Protein AF-A0A838G3L4-F1 (afdb_monomer_lite)

Sequence (95 aa):
MSIGVVLGTLLPSARSAQAVGLLLFFPSFLLGVGGPPPAAMSPALRQVSEVLPLALVTNSVREPWLGLGAGSGSLVAVVVIAVVATALAARRTAL

Structure (mmCIF, N/CA/C/O backbone):
data_AF-A0A838G3L4-F1
#
_entry.id   AF-A0A838G3L4-F1
#
loop_
_atom_site.group_PDB
_atom_site.id
_atom_site.type_symbol
_atom_site.label_atom_id
_atom_site.label_alt_id
_atom_site.label_comp_id
_atom_site.label_asym_id
_atom_site.label_entity_id
_atom_site.label_seq_id
_atom_site.pdbx_PDB_ins_code
_atom_site.Cartn_x
_atom_site.Cartn_y
_atom_site.Cartn_z
_atom_site.occupancy
_atom_site.B_iso_or_equiv
_atom_site.auth_seq_id
_atom_site.auth_comp_id
_atom_site.auth_asym_id
_atom_site.auth_atom_id
_atom_site.pdbx_PDB_model_num
ATOM 1 N N . MET A 1 1 ? -5.922 7.098 0.335 1.00 55.59 1 MET A N 1
ATOM 2 C CA . MET A 1 1 ? -6.899 7.511 1.370 1.00 55.59 1 MET A CA 1
ATOM 3 C C . MET A 1 1 ? -7.438 6.327 2.1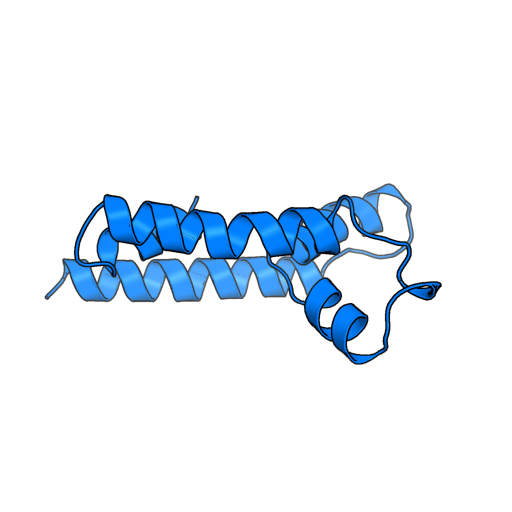78 1.00 55.59 1 MET A C 1
ATOM 5 O O . MET A 1 1 ? -7.500 6.433 3.394 1.00 55.59 1 MET A O 1
ATOM 9 N N . SER A 1 2 ? -7.736 5.177 1.563 1.00 66.00 2 SER A N 1
ATOM 10 C CA . SER A 1 2 ? -8.371 4.020 2.230 1.00 66.00 2 SER A CA 1
ATOM 11 C C . SER A 1 2 ? -7.571 3.403 3.388 1.00 66.00 2 SER A C 1
ATOM 13 O O . SER A 1 2 ? -8.151 3.072 4.414 1.00 66.00 2 SER A O 1
ATOM 15 N N . ILE A 1 3 ? -6.239 3.308 3.279 1.00 68.56 3 ILE A N 1
ATOM 16 C CA . ILE A 1 3 ? -5.386 2.767 4.358 1.00 68.56 3 ILE A CA 1
ATOM 17 C C . ILE A 1 3 ? -5.492 3.623 5.632 1.00 68.56 3 ILE A C 1
ATOM 19 O O . ILE A 1 3 ? -5.638 3.085 6.722 1.00 68.56 3 ILE A O 1
ATOM 23 N N . GLY A 1 4 ? -5.484 4.954 5.506 1.00 68.50 4 GLY A N 1
ATOM 24 C CA . GLY A 1 4 ? -5.602 5.858 6.656 1.00 68.50 4 GLY A CA 1
ATOM 25 C C . GLY A 1 4 ? -6.952 5.744 7.369 1.00 68.50 4 GLY A C 1
ATOM 26 O O . GLY A 1 4 ? -6.995 5.727 8.595 1.00 68.50 4 GLY A O 1
ATOM 27 N N . VAL A 1 5 ? -8.040 5.584 6.610 1.00 74.56 5 VAL A N 1
ATOM 28 C CA . VAL A 1 5 ? -9.390 5.366 7.161 1.00 74.56 5 VAL A CA 1
ATOM 29 C C . VAL A 1 5 ? -9.471 4.034 7.910 1.00 74.56 5 VAL A C 1
ATOM 31 O O . VAL A 1 5 ? -10.028 3.971 9.003 1.00 74.56 5 VAL A O 1
ATOM 34 N N . VAL A 1 6 ? -8.860 2.974 7.379 1.00 72.06 6 VAL A N 1
ATOM 35 C CA . VAL A 1 6 ? -8.783 1.675 8.067 1.00 72.06 6 VAL A CA 1
ATOM 36 C C . VAL A 1 6 ? -8.010 1.751 9.360 1.00 72.06 6 VAL A C 1
ATOM 38 O O . VAL A 1 6 ? -8.474 1.260 10.381 1.00 72.06 6 VAL A O 1
ATOM 41 N N . LEU A 1 7 ? -6.838 2.375 9.335 1.00 70.44 7 LEU A N 1
ATOM 42 C CA . LEU A 1 7 ? -6.034 2.514 10.539 1.00 70.44 7 LEU A CA 1
ATOM 43 C C . LEU A 1 7 ? -6.776 3.343 11.593 1.00 70.44 7 LEU A C 1
ATOM 45 O O . LEU A 1 7 ? -6.793 2.956 12.755 1.00 70.44 7 LEU A O 1
ATOM 49 N N . GLY A 1 8 ? -7.450 4.423 11.192 1.00 69.62 8 GLY A N 1
ATOM 50 C CA . GLY A 1 8 ? -8.254 5.252 12.094 1.00 69.62 8 GLY A CA 1
ATOM 51 C C . GLY A 1 8 ? -9.490 4.557 12.675 1.00 69.62 8 GLY A C 1
ATOM 52 O O . GLY A 1 8 ? -9.901 4.901 13.775 1.00 69.62 8 GLY A O 1
ATOM 53 N N . THR A 1 9 ? -10.066 3.582 11.966 1.00 71.50 9 THR A N 1
ATOM 54 C CA . THR A 1 9 ? -11.260 2.836 12.414 1.00 71.50 9 THR A CA 1
ATOM 55 C C . THR A 1 9 ? -10.926 1.553 13.179 1.00 71.50 9 THR A C 1
ATOM 57 O O . THR A 1 9 ? -11.693 1.150 14.047 1.00 71.50 9 THR A O 1
ATOM 60 N N . LEU A 1 10 ? -9.799 0.897 12.879 1.00 73.31 10 LEU A N 1
ATOM 61 C CA . LEU A 1 10 ? -9.384 -0.345 13.543 1.00 73.31 10 LEU A CA 1
ATOM 62 C C . LEU A 1 10 ? -8.606 -0.118 14.834 1.00 73.31 10 LEU A C 1
ATOM 64 O O . LEU A 1 10 ? -8.614 -0.989 15.705 1.0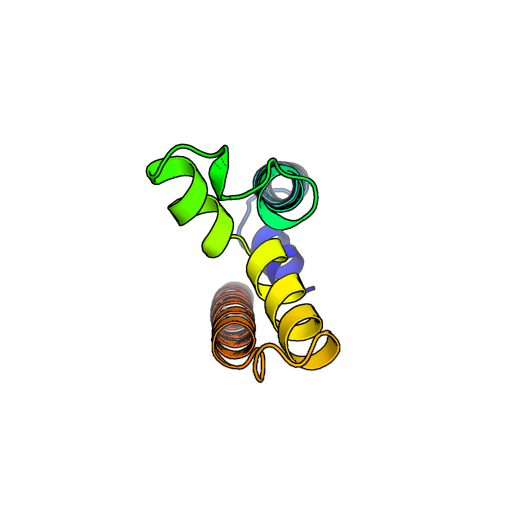0 73.31 10 LEU A O 1
ATOM 68 N N . LEU A 1 11 ? -7.872 0.989 14.933 1.00 76.56 11 LEU A N 1
ATOM 69 C CA . LEU A 1 11 ? -6.959 1.202 16.044 1.00 76.56 11 LEU A CA 1
ATOM 70 C C . LEU A 1 11 ? -7.644 1.986 17.170 1.00 76.56 11 LEU A C 1
ATOM 72 O O . LEU A 1 11 ? -8.381 2.932 16.907 1.00 76.56 11 LEU A O 1
ATOM 76 N N . PRO A 1 12 ? -7.375 1.627 18.438 1.00 71.31 12 PRO A N 1
ATOM 77 C CA . PRO A 1 12 ? -8.127 2.109 19.602 1.00 71.31 12 PRO A CA 1
ATOM 78 C C . PRO A 1 12 ? -7.948 3.607 19.882 1.00 71.31 12 PRO A C 1
ATOM 80 O O . PRO A 1 12 ? -8.631 4.171 20.730 1.00 71.31 12 PRO A O 1
ATOM 83 N N . SER A 1 13 ? -7.002 4.261 19.206 1.00 74.19 13 SER A N 1
ATOM 84 C CA . SER A 1 13 ? -6.759 5.694 19.326 1.00 74.19 13 SER A CA 1
ATOM 85 C C . SER A 1 13 ? -6.183 6.291 18.041 1.00 74.19 13 SER A C 1
ATOM 87 O O . SER A 1 13 ? -5.464 5.628 17.282 1.00 74.19 13 SER A O 1
ATOM 89 N N . ALA A 1 14 ? -6.393 7.596 17.857 1.00 74.62 14 ALA A N 1
ATOM 90 C CA . ALA A 1 14 ? -5.756 8.368 16.790 1.00 74.62 14 ALA A CA 1
ATOM 91 C C . ALA A 1 14 ? -4.218 8.273 16.838 1.00 74.62 14 ALA A C 1
ATOM 93 O O . ALA A 1 14 ? -3.565 8.195 15.800 1.00 74.62 14 ALA A O 1
ATOM 94 N N . ARG A 1 15 ? -3.632 8.194 18.043 1.00 73.31 15 ARG A N 1
ATOM 95 C CA . ARG A 1 15 ? -2.183 8.037 18.231 1.00 73.31 15 ARG A CA 1
ATOM 96 C C . ARG A 1 15 ? -1.682 6.689 17.708 1.00 73.31 15 ARG A C 1
ATOM 98 O O . ARG A 1 15 ? -0.665 6.647 17.023 1.00 73.31 15 ARG A O 1
ATOM 105 N N . SER A 1 16 ? -2.403 5.599 17.975 1.00 66.38 16 SER A N 1
ATOM 106 C CA . SER A 1 16 ? -2.065 4.283 17.413 1.00 66.38 16 SER A CA 1
ATOM 107 C C . SER A 1 16 ? -2.215 4.254 15.892 1.00 66.38 16 SER A C 1
ATOM 109 O O . SER A 1 16 ? -1.330 3.740 15.214 1.00 66.38 16 SER A O 1
ATOM 111 N N . ALA A 1 17 ? -3.271 4.867 15.345 1.00 72.44 17 ALA A N 1
ATOM 112 C CA . ALA A 1 17 ? -3.464 4.978 13.898 1.00 72.44 17 ALA A CA 1
ATOM 113 C C . ALA A 1 17 ? -2.321 5.732 13.216 1.00 72.44 17 ALA A C 1
ATOM 115 O O . ALA A 1 17 ? -1.800 5.287 12.194 1.00 72.44 17 ALA A O 1
ATOM 116 N N . GLN A 1 18 ? -1.883 6.832 13.824 1.00 78.38 18 GLN A N 1
ATOM 117 C CA . GLN A 1 18 ? -0.762 7.620 13.334 1.00 78.38 18 GLN A CA 1
ATOM 118 C C . GLN A 1 18 ? 0.556 6.839 13.386 1.00 78.38 18 GLN A C 1
ATOM 120 O O . GLN A 1 18 ? 1.278 6.817 12.393 1.00 78.38 18 GLN A O 1
ATOM 125 N N . ALA A 1 19 ? 0.854 6.159 14.499 1.00 72.81 19 ALA A N 1
ATOM 126 C CA . ALA A 1 19 ? 2.077 5.369 14.649 1.00 72.81 19 ALA A CA 1
ATOM 127 C C . ALA A 1 19 ? 2.154 4.220 13.631 1.00 72.81 19 ALA A C 1
ATOM 129 O O . ALA A 1 19 ? 3.177 4.049 12.969 1.00 72.81 19 ALA A O 1
ATOM 130 N N . VAL A 1 20 ? 1.060 3.474 13.448 1.00 76.62 20 VAL A N 1
ATOM 131 C CA . VAL A 1 20 ? 0.997 2.396 12.450 1.00 76.62 20 VAL A CA 1
ATOM 132 C C . VAL A 1 20 ? 1.073 2.959 11.031 1.00 76.62 20 VAL A C 1
ATOM 134 O O . VAL A 1 20 ? 1.775 2.401 10.192 1.00 76.62 20 VAL A O 1
ATOM 137 N N . GLY A 1 21 ? 0.426 4.096 10.764 1.00 82.31 21 GLY A N 1
ATOM 138 C CA . GLY A 1 21 ? 0.534 4.788 9.481 1.00 82.31 21 GLY A CA 1
ATOM 139 C C . GLY A 1 21 ? 1.975 5.182 9.156 1.00 82.31 21 GLY A C 1
ATOM 140 O O . GLY A 1 21 ? 2.424 4.976 8.031 1.00 82.31 21 GLY A O 1
ATOM 141 N N . LEU A 1 22 ? 2.722 5.668 10.150 1.00 84.31 22 LEU A N 1
ATOM 142 C CA . LEU A 1 22 ? 4.137 6.014 10.015 1.00 84.31 22 LEU A CA 1
ATOM 143 C C . LEU A 1 22 ? 5.016 4.782 9.764 1.00 84.31 22 LEU A C 1
ATOM 145 O O . LEU A 1 22 ? 5.875 4.813 8.884 1.00 84.31 22 LEU A O 1
ATOM 149 N N . LEU A 1 23 ? 4.772 3.695 10.501 1.00 83.25 23 LEU A N 1
ATOM 150 C CA . LEU A 1 23 ? 5.471 2.419 10.325 1.00 83.25 23 LEU A CA 1
ATOM 151 C C . LEU A 1 23 ? 5.192 1.775 8.968 1.00 83.25 23 LEU A C 1
ATOM 153 O O . LEU A 1 23 ? 6.032 1.038 8.474 1.00 83.25 23 LEU A O 1
ATOM 157 N N . LEU A 1 24 ? 4.042 2.047 8.353 1.00 84.44 24 LEU A N 1
ATOM 158 C CA . LEU A 1 24 ? 3.754 1.604 6.992 1.00 84.44 24 LEU A CA 1
ATOM 159 C C . LEU A 1 24 ? 4.389 2.539 5.955 1.00 84.44 24 LEU A C 1
ATOM 161 O O . LEU A 1 24 ? 4.940 2.086 4.950 1.00 84.44 24 LEU A O 1
ATOM 165 N N . PHE A 1 25 ? 4.312 3.849 6.200 1.00 85.12 25 PHE A N 1
ATOM 166 C CA . PHE A 1 25 ? 4.776 4.886 5.286 1.00 85.12 25 PHE A CA 1
ATOM 167 C C . PHE A 1 25 ? 6.294 4.881 5.127 1.00 85.12 25 PHE A C 1
ATOM 169 O O . PHE A 1 25 ? 6.769 4.833 3.998 1.00 85.12 25 PHE A O 1
ATOM 176 N N . PHE A 1 26 ? 7.058 4.901 6.223 1.00 88.12 26 PHE A N 1
ATOM 177 C CA . PHE A 1 26 ? 8.512 5.055 6.147 1.00 88.12 26 PHE A CA 1
ATOM 178 C C . PHE A 1 26 ? 9.209 3.911 5.404 1.00 88.12 26 PHE A C 1
ATOM 180 O O . PHE A 1 26 ? 9.963 4.212 4.483 1.00 88.12 26 PHE A O 1
ATOM 187 N N . PRO A 1 27 ? 8.947 2.624 5.691 1.00 85.12 27 PRO A N 1
ATOM 188 C CA . PRO A 1 27 ? 9.511 1.531 4.904 1.00 85.12 27 PRO A CA 1
ATOM 189 C C . PRO A 1 27 ? 9.079 1.603 3.439 1.00 85.12 27 PRO A C 1
ATOM 191 O O . PRO A 1 27 ? 9.915 1.477 2.551 1.00 85.12 27 PRO A O 1
ATOM 194 N N . SER A 1 28 ? 7.797 1.887 3.176 1.00 85.62 28 SER A N 1
ATOM 195 C CA . SER A 1 28 ? 7.275 2.032 1.810 1.00 85.62 28 SER A CA 1
ATOM 196 C C . SER A 1 28 ? 7.959 3.158 1.038 1.00 85.62 28 SER A C 1
ATOM 198 O O . SER A 1 28 ? 8.251 3.009 -0.143 1.00 85.62 28 SER A O 1
ATOM 200 N N . PHE A 1 29 ? 8.235 4.276 1.700 1.00 84.00 29 PHE A N 1
ATOM 201 C CA . PHE A 1 29 ? 8.892 5.433 1.111 1.00 84.00 29 PHE A CA 1
ATOM 202 C C . PHE A 1 29 ? 10.382 5.164 0.870 1.00 84.00 29 PHE A C 1
ATOM 204 O O . PHE A 1 29 ? 10.882 5.359 -0.240 1.00 84.00 29 PHE A O 1
ATOM 211 N N . LEU A 1 30 ? 11.072 4.663 1.897 1.00 84.31 30 LEU A N 1
ATOM 212 C CA . LEU A 1 30 ? 12.512 4.418 1.882 1.00 84.31 30 LEU A CA 1
ATOM 213 C C . LEU A 1 30 ? 12.915 3.258 0.981 1.00 84.31 30 LEU A C 1
ATOM 215 O O . LEU A 1 30 ? 14.036 3.262 0.503 1.00 84.31 30 LEU A O 1
ATOM 219 N N . LEU A 1 31 ? 12.052 2.267 0.760 1.00 81.56 31 LEU A N 1
ATOM 220 C CA . LEU A 1 31 ? 12.381 1.100 -0.062 1.00 81.56 31 LEU A CA 1
ATOM 221 C C . LEU A 1 31 ? 11.665 1.102 -1.414 1.00 81.56 31 LEU A C 1
ATOM 223 O O . LEU A 1 31 ? 12.216 0.591 -2.382 1.00 81.56 31 LEU A O 1
ATOM 227 N N . GLY A 1 32 ? 10.457 1.668 -1.491 1.00 73.50 32 GLY A N 1
ATOM 228 C CA . GLY A 1 32 ? 9.626 1.638 -2.696 1.00 73.50 32 GLY A CA 1
ATOM 229 C C . GLY A 1 32 ? 9.817 2.816 -3.653 1.00 73.50 32 GLY A C 1
ATOM 230 O O . GLY A 1 32 ? 9.471 2.691 -4.824 1.00 73.50 32 GLY A O 1
ATOM 231 N N . VAL A 1 33 ? 10.351 3.953 -3.185 1.00 70.31 33 VAL A N 1
ATOM 232 C CA . VAL A 1 33 ? 10.491 5.176 -4.006 1.00 70.31 33 VAL A CA 1
ATOM 233 C C . VAL A 1 33 ? 11.903 5.757 -3.941 1.00 70.31 33 VAL A C 1
ATOM 235 O O . VAL A 1 33 ? 12.507 5.998 -4.982 1.00 70.31 33 VAL A O 1
ATOM 238 N N . GLY A 1 34 ? 12.437 5.974 -2.735 1.00 68.81 34 GLY A N 1
ATOM 239 C CA . GLY A 1 34 ? 13.757 6.585 -2.511 1.00 68.81 34 GLY A CA 1
ATOM 240 C C . GLY A 1 34 ? 14.880 5.595 -2.189 1.00 68.81 34 GLY A C 1
ATOM 241 O O . GLY A 1 34 ? 15.940 6.013 -1.728 1.00 68.81 34 GLY A O 1
ATOM 242 N N . GLY A 1 35 ? 14.631 4.295 -2.356 1.00 69.25 35 GLY A N 1
ATOM 243 C CA . GLY A 1 35 ? 15.528 3.240 -1.892 1.00 69.25 35 GLY A CA 1
ATOM 244 C C . GLY A 1 35 ? 16.709 2.941 -2.809 1.00 69.25 35 GLY A C 1
ATOM 245 O O . GLY A 1 35 ? 16.710 3.346 -3.973 1.00 69.25 35 GLY A O 1
ATOM 246 N N . PRO A 1 36 ? 17.714 2.197 -2.301 1.00 71.88 36 PRO A N 1
ATOM 247 C CA . PRO A 1 36 ? 18.821 1.695 -3.109 1.00 71.88 36 PRO A CA 1
ATOM 248 C C . PRO A 1 36 ? 18.316 0.993 -4.378 1.00 71.88 36 PRO A C 1
ATOM 250 O O . PRO A 1 36 ? 17.260 0.360 -4.335 1.00 71.88 36 PRO A O 1
ATOM 253 N N . PRO A 1 37 ? 19.057 1.030 -5.500 1.00 76.69 37 PRO A N 1
ATOM 254 C CA . PRO A 1 37 ? 18.692 0.257 -6.682 1.00 76.69 37 PRO A CA 1
ATOM 255 C C . PRO A 1 37 ? 18.445 -1.219 -6.317 1.00 76.69 37 PRO A C 1
ATOM 257 O O . PRO A 1 37 ? 19.201 -1.759 -5.505 1.00 76.69 37 PRO A O 1
ATOM 260 N N . PRO A 1 38 ? 17.468 -1.917 -6.929 1.00 74.19 38 PRO A N 1
ATOM 261 C CA . PRO A 1 38 ? 17.157 -3.311 -6.589 1.00 74.19 38 PRO A CA 1
ATOM 262 C C . PRO A 1 38 ? 18.360 -4.263 -6.669 1.00 74.19 38 PRO A C 1
ATOM 264 O O . PRO A 1 38 ? 18.404 -5.261 -5.959 1.00 74.19 38 PRO A O 1
ATOM 267 N N . ALA A 1 39 ? 19.351 -3.941 -7.507 1.00 78.12 39 ALA A N 1
ATOM 268 C CA . ALA A 1 39 ? 20.599 -4.694 -7.641 1.00 78.12 39 ALA A CA 1
ATOM 269 C C . ALA A 1 39 ? 21.540 -4.579 -6.424 1.00 78.12 39 ALA A C 1
ATOM 271 O O . ALA A 1 39 ? 22.398 -5.434 -6.239 1.00 78.12 39 ALA A O 1
ATOM 272 N N . ALA A 1 40 ? 21.388 -3.537 -5.604 1.00 83.88 40 ALA A N 1
ATOM 273 C CA . ALA A 1 40 ? 22.154 -3.323 -4.377 1.00 83.88 40 ALA A CA 1
ATOM 274 C C . ALA A 1 40 ? 21.439 -3.871 -3.126 1.00 83.88 40 ALA A C 1
ATOM 276 O O . ALA A 1 40 ? 22.007 -3.860 -2.035 1.00 83.88 40 ALA A O 1
ATOM 277 N N . MET A 1 41 ? 20.190 -4.331 -3.262 1.00 86.06 41 MET A N 1
AT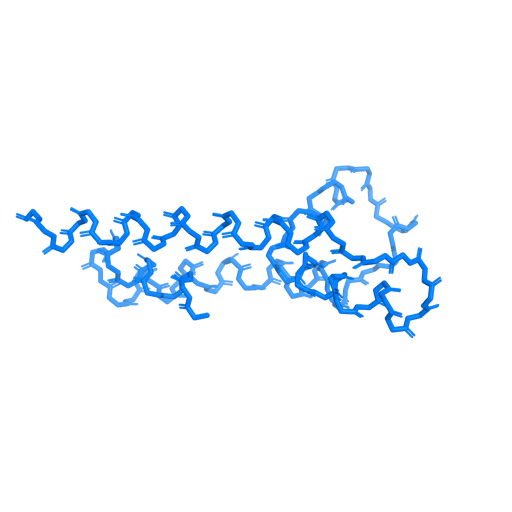OM 278 C CA . MET A 1 41 ? 19.415 -4.908 -2.166 1.00 86.06 41 MET A CA 1
ATOM 279 C C . MET A 1 41 ? 19.713 -6.401 -2.005 1.00 86.06 41 MET A C 1
ATOM 281 O O . MET A 1 41 ? 19.896 -7.124 -2.985 1.00 86.06 41 MET A O 1
ATOM 285 N N . SER A 1 42 ? 19.690 -6.893 -0.763 1.00 87.69 42 SER A N 1
ATOM 286 C CA . SER A 1 42 ? 19.657 -8.338 -0.529 1.00 87.69 42 SER A CA 1
ATOM 287 C C . SER A 1 42 ? 18.349 -8.934 -1.081 1.00 87.69 42 SER A C 1
ATOM 289 O O . SER A 1 42 ? 17.341 -8.222 -1.168 1.00 87.69 42 SER A O 1
ATOM 291 N N . PRO A 1 43 ? 18.309 -10.236 -1.423 1.00 88.12 43 PRO A N 1
ATOM 292 C CA . PRO A 1 43 ? 17.117 -10.858 -2.005 1.00 88.12 43 PRO A CA 1
ATOM 293 C C . PRO A 1 43 ? 15.847 -10.655 -1.166 1.00 88.12 43 PRO A C 1
ATOM 295 O O . PRO A 1 43 ? 14.789 -10.347 -1.709 1.00 88.12 43 PRO A O 1
ATOM 298 N N . ALA A 1 44 ? 15.967 -10.750 0.162 1.00 87.12 44 ALA A N 1
ATOM 299 C CA . ALA A 1 44 ? 14.851 -10.541 1.082 1.00 87.12 44 ALA A CA 1
ATOM 300 C C . ALA A 1 44 ? 14.342 -9.089 1.064 1.00 87.12 44 ALA A C 1
ATOM 302 O O . ALA A 1 44 ? 13.139 -8.851 1.006 1.00 87.12 44 ALA A O 1
ATOM 303 N N . LEU A 1 45 ? 15.251 -8.108 1.068 1.00 85.62 45 LEU A N 1
ATOM 304 C CA . LEU A 1 45 ? 14.897 -6.685 1.014 1.00 85.62 45 LEU A CA 1
ATOM 305 C C . LEU A 1 45 ? 14.207 -6.319 -0.298 1.00 85.62 45 LEU A C 1
ATOM 307 O O . LEU A 1 45 ? 13.255 -5.542 -0.290 1.00 85.62 45 LEU A O 1
ATOM 311 N N . ARG A 1 46 ? 14.657 -6.917 -1.403 1.00 85.69 46 ARG A N 1
ATOM 312 C CA . ARG A 1 46 ? 14.052 -6.730 -2.719 1.00 85.69 46 ARG A CA 1
ATOM 313 C C . ARG A 1 46 ? 12.627 -7.280 -2.782 1.00 85.69 46 ARG A C 1
ATOM 315 O O . ARG A 1 46 ? 11.730 -6.591 -3.248 1.00 85.69 46 ARG A O 1
ATOM 322 N N . GLN A 1 47 ? 12.396 -8.488 -2.271 1.00 86.38 47 GLN A N 1
ATOM 323 C CA . GLN A 1 47 ? 11.045 -9.058 -2.232 1.00 86.38 47 GLN A CA 1
ATOM 324 C C . GLN A 1 47 ? 10.086 -8.197 -1.407 1.00 86.38 47 GLN A C 1
ATOM 326 O O . GLN A 1 47 ? 8.943 -7.985 -1.804 1.00 86.38 47 GLN A O 1
ATOM 331 N N . VAL A 1 48 ? 10.557 -7.674 -0.271 1.00 86.69 48 VAL A N 1
ATOM 332 C CA . VAL A 1 48 ? 9.755 -6.767 0.553 1.00 86.69 48 VAL A CA 1
ATOM 333 C C . VAL A 1 48 ? 9.478 -5.469 -0.196 1.00 86.69 48 VAL A C 1
ATOM 335 O O . VAL A 1 48 ? 8.331 -5.036 -0.220 1.00 86.69 48 VAL A O 1
ATOM 338 N N . SER A 1 49 ? 10.482 -4.855 -0.830 1.00 85.44 49 SER A N 1
ATOM 339 C CA . SER A 1 49 ? 10.307 -3.565 -1.505 1.00 85.44 49 SER A CA 1
ATOM 340 C C . SER A 1 49 ? 9.306 -3.619 -2.661 1.00 85.44 49 SER A C 1
ATOM 342 O O . SER A 1 49 ? 8.572 -2.654 -2.859 1.00 85.44 49 SER A O 1
ATOM 344 N N . GLU A 1 50 ? 9.202 -4.754 -3.355 1.00 85.25 50 GLU A N 1
ATOM 345 C CA . GLU A 1 50 ? 8.294 -4.957 -4.491 1.00 85.25 50 GLU A CA 1
ATOM 346 C C . GLU A 1 50 ? 6.804 -5.027 -4.094 1.00 85.25 50 GLU A C 1
ATOM 348 O O . GLU A 1 50 ? 5.937 -4.726 -4.916 1.00 85.25 50 GLU A O 1
ATOM 353 N N . VAL A 1 51 ? 6.482 -5.364 -2.838 1.00 86.81 51 VAL A N 1
ATOM 354 C CA . VAL A 1 51 ? 5.088 -5.494 -2.355 1.00 86.81 51 VAL A CA 1
ATOM 355 C C . VAL A 1 51 ? 4.615 -4.316 -1.501 1.00 86.81 51 VAL A C 1
ATOM 357 O O . VAL A 1 51 ? 3.466 -4.293 -1.051 1.00 86.81 51 VAL A O 1
ATOM 360 N N . LEU A 1 52 ? 5.478 -3.326 -1.255 1.00 88.81 52 LEU A N 1
ATOM 361 C CA . LEU A 1 52 ? 5.118 -2.173 -0.433 1.00 88.81 52 LEU A CA 1
ATOM 362 C C . LEU A 1 52 ? 4.062 -1.304 -1.135 1.00 88.81 52 LEU A C 1
ATOM 364 O O . LEU A 1 52 ? 4.171 -1.052 -2.336 1.00 88.81 52 LEU A O 1
ATOM 368 N N . PRO A 1 53 ? 3.074 -0.758 -0.399 1.00 85.44 53 PRO A N 1
ATOM 369 C CA . PRO A 1 53 ? 1.985 0.019 -0.989 1.00 85.44 53 PRO A CA 1
ATOM 370 C C . PRO A 1 53 ? 2.440 1.158 -1.906 1.00 85.44 53 PRO A C 1
ATOM 372 O O . PRO A 1 53 ? 1.866 1.343 -2.976 1.00 85.44 53 PRO A O 1
ATOM 375 N N . LEU A 1 54 ? 3.477 1.911 -1.516 1.00 86.00 54 LEU A N 1
ATOM 376 C CA . LEU A 1 54 ? 4.000 2.987 -2.367 1.00 86.00 54 LEU A CA 1
ATOM 377 C C . LEU A 1 54 ? 4.725 2.452 -3.603 1.00 86.00 54 LEU A C 1
ATOM 379 O O . LEU A 1 54 ? 4.555 3.034 -4.667 1.00 86.00 54 LEU A O 1
ATOM 383 N N . ALA A 1 55 ? 5.452 1.337 -3.501 1.00 87.12 55 ALA A N 1
ATOM 384 C CA . ALA A 1 55 ? 6.103 0.718 -4.655 1.00 87.12 55 ALA A CA 1
ATOM 385 C C . ALA A 1 55 ? 5.072 0.289 -5.708 1.00 87.12 55 ALA A C 1
ATOM 387 O O . ALA A 1 55 ? 5.229 0.582 -6.891 1.00 87.12 55 ALA A O 1
ATOM 388 N N . LEU A 1 56 ? 3.967 -0.323 -5.269 1.00 87.38 56 LEU A N 1
ATOM 389 C CA . LEU A 1 56 ? 2.878 -0.743 -6.152 1.00 87.38 56 LEU A CA 1
ATOM 390 C C . LEU A 1 56 ? 2.213 0.455 -6.851 1.00 87.38 56 LEU A C 1
ATOM 392 O O . LEU A 1 56 ? 2.012 0.438 -8.066 1.00 87.38 56 LEU A O 1
ATOM 396 N N . VAL A 1 57 ? 1.916 1.528 -6.113 1.00 87.38 57 VAL A N 1
ATOM 397 C CA . VAL A 1 57 ? 1.353 2.755 -6.702 1.00 87.38 57 VAL A CA 1
ATOM 398 C C . VAL A 1 57 ? 2.330 3.371 -7.704 1.00 87.38 57 VAL A C 1
ATOM 400 O O . VAL A 1 57 ? 1.940 3.672 -8.831 1.00 87.38 57 VAL A O 1
ATOM 403 N N . THR A 1 58 ? 3.602 3.518 -7.337 1.00 87.00 58 THR A N 1
ATOM 404 C CA . THR A 1 58 ? 4.615 4.108 -8.215 1.00 87.00 58 THR A CA 1
ATOM 405 C C . THR A 1 58 ? 4.813 3.281 -9.480 1.00 87.00 58 THR A C 1
ATOM 407 O O . THR A 1 58 ? 4.827 3.860 -10.563 1.00 87.00 58 THR A O 1
ATOM 410 N N . ASN A 1 59 ? 4.890 1.952 -9.386 1.00 87.19 59 ASN A N 1
ATOM 411 C CA . ASN A 1 59 ? 5.050 1.086 -10.556 1.00 87.19 59 ASN A CA 1
ATOM 412 C C . ASN A 1 59 ? 3.838 1.141 -11.489 1.00 87.19 59 ASN A C 1
ATOM 414 O O . ASN A 1 59 ? 4.023 1.238 -12.701 1.00 87.19 59 ASN A O 1
ATOM 418 N N . SER A 1 60 ? 2.615 1.199 -10.945 1.00 86.56 60 SER A N 1
ATOM 419 C CA . SER A 1 60 ? 1.398 1.308 -11.766 1.00 86.56 60 SER A CA 1
ATOM 420 C C . SER A 1 60 ? 1.357 2.557 -12.655 1.00 86.56 60 SER A C 1
ATOM 422 O O . SER A 1 60 ? 0.724 2.538 -13.706 1.00 86.56 60 SER A O 1
ATOM 424 N N . VAL A 1 61 ? 2.061 3.625 -12.264 1.00 87.75 61 VAL A N 1
ATOM 425 C CA . 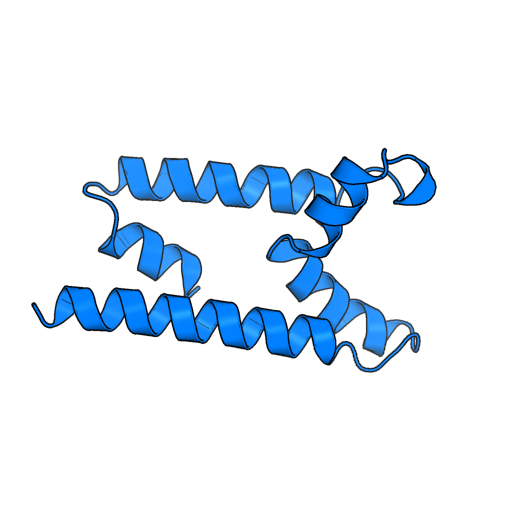VAL A 1 61 ? 2.194 4.859 -13.054 1.00 87.75 61 VAL A CA 1
ATOM 426 C C . VAL A 1 61 ? 3.466 4.842 -13.902 1.00 87.75 61 VAL A C 1
ATOM 428 O O . VAL A 1 61 ? 3.447 5.217 -15.074 1.00 87.75 61 VAL 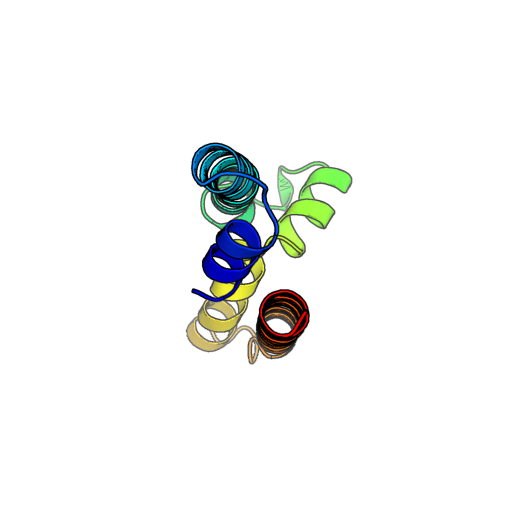A O 1
ATOM 431 N N . ARG A 1 62 ? 4.584 4.403 -13.318 1.00 86.56 62 ARG A N 1
ATOM 432 C CA . ARG A 1 62 ? 5.915 4.438 -13.930 1.00 86.56 62 ARG A CA 1
ATOM 433 C C . ARG A 1 62 ? 6.035 3.501 -15.127 1.00 86.56 62 ARG A C 1
ATOM 435 O O . ARG A 1 62 ? 6.648 3.890 -16.116 1.00 86.56 62 ARG A O 1
ATOM 442 N N . GLU A 1 63 ? 5.501 2.284 -15.040 1.00 88.00 63 GLU A N 1
ATOM 443 C CA . GLU A 1 63 ? 5.614 1.301 -16.124 1.00 88.00 63 GLU A CA 1
ATOM 444 C C . GLU A 1 63 ? 4.955 1.791 -17.426 1.00 88.00 63 GLU A C 1
ATOM 446 O O . GLU A 1 63 ? 5.656 1.802 -18.444 1.00 88.00 63 GLU A O 1
ATOM 451 N N . PRO A 1 64 ? 3.696 2.287 -17.415 1.00 89.19 64 PRO A N 1
ATOM 452 C CA . PRO A 1 6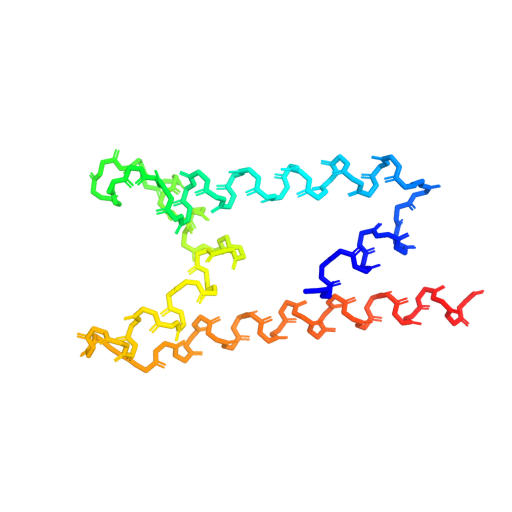4 ? 3.088 2.899 -18.597 1.00 89.19 64 PRO A CA 1
ATOM 453 C C . PRO A 1 64 ? 3.852 4.122 -19.090 1.00 89.19 64 PRO A C 1
ATOM 455 O O . PRO A 1 64 ? 4.061 4.277 -20.290 1.00 89.19 64 PRO A O 1
ATOM 458 N N . TRP A 1 65 ? 4.290 4.982 -18.165 1.00 88.75 65 TRP A N 1
ATOM 459 C CA . TRP A 1 65 ? 4.974 6.232 -18.498 1.00 88.75 65 TRP A CA 1
ATOM 460 C C . TRP A 1 65 ? 6.294 6.004 -19.239 1.00 88.75 65 TRP A C 1
ATOM 462 O O . TRP A 1 65 ? 6.644 6.755 -20.145 1.00 88.75 65 TRP A O 1
ATOM 472 N N . LEU A 1 66 ? 7.037 4.968 -18.850 1.00 90.94 66 LEU A N 1
ATOM 473 C CA . LEU A 1 66 ? 8.318 4.610 -19.458 1.00 90.94 66 LEU A CA 1
ATOM 474 C C . LEU A 1 66 ? 8.175 3.633 -20.636 1.00 90.94 66 LEU A C 1
ATOM 476 O O . LEU A 1 66 ? 9.187 3.237 -21.208 1.00 90.94 66 LEU A O 1
ATOM 480 N N . GLY A 1 67 ? 6.952 3.216 -20.984 1.00 90.94 67 GLY A N 1
ATOM 481 C CA . GLY A 1 67 ? 6.708 2.215 -22.025 1.00 90.94 67 GLY A CA 1
ATOM 482 C C . GLY A 1 67 ? 7.217 0.810 -21.674 1.00 90.94 67 GLY A C 1
ATOM 483 O O . GLY A 1 67 ? 7.450 0.005 -22.570 1.00 90.94 67 GLY A O 1
ATOM 484 N N . LEU A 1 68 ? 7.411 0.511 -20.384 1.00 86.81 68 LEU A N 1
ATOM 485 C CA . LEU A 1 68 ? 7.953 -0.767 -19.896 1.00 86.81 68 LEU A CA 1
ATOM 486 C C . LEU A 1 68 ? 6.868 -1.834 -19.680 1.00 86.81 68 LEU A C 1
ATOM 488 O O . LEU A 1 68 ? 7.181 -3.015 -19.553 1.00 86.81 68 LEU A O 1
ATOM 492 N N . GLY A 1 69 ? 5.601 -1.427 -19.626 1.00 88.44 69 GLY A N 1
ATOM 493 C CA . GLY A 1 69 ? 4.460 -2.304 -19.387 1.00 88.44 69 GLY A CA 1
ATOM 494 C C . GLY A 1 69 ? 3.199 -1.507 -19.067 1.00 88.44 69 GLY A C 1
ATOM 495 O O . GLY A 1 69 ? 3.233 -0.286 -18.963 1.00 88.44 69 GLY A O 1
ATOM 496 N N . ALA A 1 70 ? 2.068 -2.191 -18.901 1.00 84.12 70 ALA A N 1
ATOM 497 C CA . ALA A 1 70 ? 0.799 -1.537 -18.576 1.00 84.12 70 ALA A CA 1
ATOM 498 C C . ALA A 1 70 ? 0.638 -1.195 -17.080 1.00 84.12 70 ALA A C 1
ATOM 500 O O . ALA A 1 70 ? -0.376 -0.605 -16.714 1.00 84.12 70 ALA A O 1
ATOM 501 N N . GLY A 1 71 ? 1.562 -1.598 -16.193 1.00 84.00 71 GLY A N 1
ATOM 502 C CA . GLY A 1 71 ? 1.426 -1.380 -14.745 1.00 84.00 71 GLY A CA 1
ATOM 503 C C . GLY A 1 71 ? 0.253 -2.127 -14.094 1.00 84.00 71 GLY A C 1
ATOM 504 O O . GLY A 1 71 ? -0.077 -1.885 -12.931 1.00 84.00 71 GLY A O 1
ATOM 505 N N . SER A 1 72 ? -0.407 -3.027 -14.831 1.00 85.50 72 SER A N 1
ATOM 506 C CA . SER A 1 72 ? -1.696 -3.619 -14.461 1.00 85.50 72 SER A CA 1
ATOM 507 C C . SER A 1 72 ? -1.611 -4.515 -13.227 1.00 85.50 72 SER A C 1
ATOM 509 O O . SER A 1 72 ? -2.513 -4.478 -12.394 1.00 85.50 72 SER A O 1
ATOM 511 N N . GLY A 1 73 ? -0.520 -5.269 -13.057 1.00 84.81 73 GLY A N 1
ATOM 512 C CA . GLY A 1 73 ? -0.309 -6.114 -11.877 1.00 84.81 73 GLY A CA 1
ATOM 513 C C . GLY A 1 73 ? -0.250 -5.299 -10.584 1.00 84.81 73 GLY A C 1
ATOM 514 O O . GLY A 1 73 ? -0.973 -5.582 -9.627 1.00 84.81 73 GLY A O 1
ATOM 515 N N . SER A 1 74 ? 0.549 -4.229 -10.574 1.00 83.19 74 SER A N 1
ATOM 516 C CA . SER A 1 74 ? 0.639 -3.330 -9.423 1.00 83.19 74 SER A CA 1
ATOM 517 C C . SER A 1 74 ? -0.664 -2.568 -9.186 1.00 83.19 74 SER A C 1
ATOM 519 O O . SER A 1 74 ? -1.082 -2.417 -8.039 1.00 83.19 74 SER A O 1
ATOM 521 N N . LEU A 1 75 ? -1.355 -2.153 -10.253 1.00 82.88 75 LEU A N 1
ATOM 522 C CA . LEU A 1 75 ? -2.653 -1.487 -10.152 1.00 82.88 75 LEU A CA 1
ATOM 523 C C . LEU A 1 75 ? -3.715 -2.394 -9.510 1.00 82.88 75 LEU A C 1
ATOM 525 O O . LEU A 1 75 ? -4.418 -1.965 -8.595 1.00 82.88 75 LEU A O 1
ATOM 529 N N . VAL A 1 76 ? -3.801 -3.658 -9.937 1.00 89.31 76 VAL A N 1
ATOM 530 C CA . VAL A 1 76 ? -4.709 -4.653 -9.344 1.00 89.31 76 VAL A CA 1
ATOM 531 C C . VAL A 1 76 ? -4.395 -4.851 -7.863 1.00 89.31 76 VAL A C 1
ATOM 533 O O . VAL A 1 76 ? -5.313 -4.831 -7.044 1.00 89.31 76 VAL A O 1
ATOM 536 N N . ALA A 1 77 ? -3.118 -4.969 -7.491 1.00 86.25 77 ALA A N 1
ATOM 537 C CA . ALA A 1 77 ? -2.722 -5.102 -6.091 1.00 86.25 77 ALA A CA 1
ATOM 538 C C . ALA A 1 77 ? -3.154 -3.887 -5.245 1.00 86.25 77 ALA A C 1
ATOM 540 O O . ALA A 1 77 ? -3.701 -4.059 -4.154 1.00 86.25 77 ALA A O 1
ATOM 541 N N . VAL A 1 78 ? -2.994 -2.662 -5.762 1.00 82.31 78 VAL A N 1
ATOM 542 C CA . VAL A 1 78 ? -3.468 -1.433 -5.096 1.00 82.31 78 VAL A CA 1
ATOM 543 C C . VAL A 1 78 ? -4.985 -1.452 -4.907 1.00 82.31 78 VAL A C 1
ATOM 545 O O . VAL A 1 78 ? -5.469 -1.133 -3.818 1.00 82.31 78 VAL A O 1
ATOM 548 N N . VAL A 1 79 ? -5.740 -1.853 -5.933 1.00 82.31 79 VAL A N 1
ATOM 549 C CA . VAL A 1 79 ? -7.205 -1.962 -5.860 1.00 82.31 79 VAL A CA 1
ATOM 550 C C . VAL A 1 79 ? -7.623 -2.997 -4.816 1.00 82.31 79 VAL A C 1
ATOM 552 O O . VAL A 1 79 ? -8.475 -2.698 -3.982 1.00 82.31 79 VAL A O 1
ATOM 555 N N . VAL A 1 80 ? -6.995 -4.176 -4.794 1.00 84.44 80 VAL A N 1
ATOM 556 C CA . VAL A 1 80 ? -7.274 -5.224 -3.797 1.00 84.44 80 VAL A CA 1
ATOM 557 C C . VAL A 1 80 ? -7.024 -4.707 -2.382 1.00 84.44 80 VAL A C 1
ATOM 559 O O . VAL A 1 80 ? -7.899 -4.834 -1.527 1.00 84.44 80 VAL A O 1
ATOM 562 N N . ILE A 1 81 ? -5.879 -4.061 -2.138 1.00 79.50 81 ILE A N 1
ATOM 563 C CA . ILE A 1 81 ? -5.564 -3.466 -0.832 1.00 79.50 81 ILE A CA 1
ATOM 564 C C . ILE A 1 81 ? -6.629 -2.434 -0.449 1.00 79.50 81 ILE A C 1
ATOM 566 O O . ILE A 1 81 ? -7.110 -2.450 0.682 1.00 79.50 81 ILE A O 1
ATOM 570 N N . ALA A 1 82 ? -7.036 -1.563 -1.375 1.00 75.62 82 ALA A N 1
ATOM 571 C CA . ALA A 1 82 ? -8.046 -0.542 -1.118 1.00 75.62 82 ALA A CA 1
ATOM 572 C C . ALA A 1 82 ? -9.429 -1.139 -0.802 1.00 75.62 82 ALA A C 1
ATOM 574 O O . ALA A 1 82 ? -10.099 -0.655 0.113 1.00 75.62 82 ALA A O 1
ATOM 575 N N . VAL A 1 83 ? -9.845 -2.190 -1.516 1.00 76.88 83 VAL A N 1
ATOM 576 C CA . VAL A 1 83 ? -11.123 -2.885 -1.299 1.00 76.88 83 VAL A CA 1
ATOM 577 C C . VAL A 1 83 ? -11.121 -3.617 0.038 1.00 76.88 83 VAL A C 1
ATOM 579 O O . VAL A 1 83 ? -12.038 -3.415 0.831 1.00 76.88 83 VAL A O 1
ATOM 582 N N . VAL A 1 84 ? -10.082 -4.407 0.328 1.00 76.62 84 VAL A N 1
ATOM 583 C CA . VAL A 1 84 ? -9.942 -5.130 1.604 1.00 76.62 84 VAL A CA 1
ATOM 584 C C . VAL A 1 84 ? -9.930 -4.149 2.767 1.00 76.62 84 VAL A C 1
ATOM 586 O O . VAL A 1 84 ? -10.663 -4.331 3.737 1.00 76.62 84 VAL A O 1
ATOM 589 N N . ALA A 1 85 ? -9.155 -3.073 2.637 1.00 71.94 85 ALA A N 1
ATOM 590 C CA . ALA A 1 85 ? -9.120 -1.996 3.604 1.00 71.94 85 ALA A CA 1
ATOM 591 C C . ALA A 1 85 ? -10.535 -1.438 3.855 1.00 71.94 85 ALA A C 1
ATOM 593 O O . ALA A 1 85 ? -11.061 -1.501 4.966 1.00 71.94 85 ALA A O 1
ATOM 594 N N . THR A 1 86 ? -11.194 -0.956 2.805 1.00 69.81 86 THR A N 1
ATOM 595 C CA . THR A 1 86 ? -12.522 -0.334 2.907 1.00 69.81 86 THR A CA 1
ATOM 596 C C . THR A 1 86 ? -13.565 -1.291 3.488 1.00 69.81 86 THR A C 1
ATOM 598 O O . THR A 1 86 ? -14.343 -0.894 4.352 1.00 69.81 86 THR A O 1
ATOM 601 N N . ALA A 1 87 ? -13.551 -2.562 3.082 1.00 71.69 87 ALA A N 1
ATOM 602 C CA . ALA A 1 87 ? -14.463 -3.580 3.592 1.00 71.69 87 ALA A CA 1
ATOM 603 C C . ALA A 1 87 ? -14.257 -3.856 5.091 1.00 71.69 87 ALA A C 1
ATOM 605 O O . ALA A 1 87 ? -15.233 -3.992 5.832 1.00 71.69 87 ALA A O 1
ATOM 606 N N . LEU A 1 88 ? -13.002 -3.909 5.554 1.00 72.69 88 LEU A N 1
ATOM 607 C CA . LEU A 1 88 ? -12.678 -4.081 6.973 1.00 72.69 88 LEU A CA 1
ATOM 608 C C . LEU A 1 88 ? -13.130 -2.880 7.813 1.00 72.69 88 LEU A C 1
ATOM 610 O O . LEU A 1 88 ? -13.680 -3.083 8.895 1.00 72.69 88 LEU A O 1
ATOM 614 N N . ALA A 1 89 ? -12.952 -1.654 7.311 1.00 66.94 89 ALA A N 1
ATOM 615 C CA . ALA A 1 89 ? -13.452 -0.447 7.974 1.00 66.94 89 ALA A CA 1
ATOM 616 C C . ALA A 1 89 ? -14.988 -0.432 8.045 1.00 66.94 89 ALA A C 1
ATOM 618 O O . ALA A 1 89 ? -15.550 -0.274 9.126 1.00 66.94 89 ALA A O 1
ATOM 619 N N . ALA A 1 90 ? -15.668 -0.666 6.918 1.00 68.88 90 ALA A N 1
ATOM 620 C CA . ALA A 1 90 ? -17.129 -0.629 6.834 1.00 68.88 90 ALA A CA 1
ATOM 621 C C . ALA A 1 90 ? -17.802 -1.681 7.734 1.00 68.88 90 ALA A C 1
ATOM 623 O O . ALA A 1 90 ? -18.805 -1.397 8.386 1.00 68.88 90 ALA A O 1
ATOM 624 N N . ARG A 1 91 ? -17.225 -2.889 7.823 1.00 73.00 91 ARG A N 1
ATOM 625 C CA . ARG A 1 91 ? -17.700 -3.942 8.736 1.00 73.00 91 ARG A CA 1
ATOM 626 C C . ARG A 1 91 ? -17.608 -3.548 10.207 1.00 73.00 91 ARG A C 1
ATOM 628 O O . ARG A 1 91 ? -18.412 -4.021 10.997 1.00 73.00 91 ARG A O 1
ATOM 635 N N . ARG A 1 92 ? -16.627 -2.728 10.584 1.00 65.81 92 ARG A N 1
ATOM 636 C CA . ARG A 1 92 ? -16.411 -2.309 11.976 1.00 65.81 92 ARG A CA 1
ATOM 637 C C . ARG A 1 92 ? -17.315 -1.164 12.396 1.00 65.81 92 ARG A C 1
ATOM 639 O O . ARG A 1 92 ? -17.694 -1.125 13.550 1.00 65.81 92 ARG A O 1
ATOM 646 N N . THR A 1 93 ? -17.668 -0.270 11.478 1.00 64.19 93 THR A N 1
ATOM 647 C CA . THR A 1 93 ? -18.617 0.822 11.745 1.00 64.19 93 THR A CA 1
ATOM 648 C C . THR A 1 93 ? -20.078 0.366 11.784 1.00 64.19 93 THR A C 1
ATOM 650 O O . THR A 1 93 ? -20.932 1.127 12.219 1.00 64.19 93 THR A O 1
ATOM 653 N N . ALA A 1 94 ? -20.377 -0.836 11.282 1.00 61.50 94 ALA A N 1
ATOM 654 C CA . ALA A 1 94 ? -21.719 -1.422 11.284 1.00 61.50 94 ALA A CA 1
ATOM 655 C C . ALA A 1 94 ? -22.014 -2.312 12.512 1.00 61.50 94 ALA A C 1
ATOM 657 O O . ALA A 1 94 ? -23.147 -2.770 12.654 1.00 61.50 94 ALA A O 1
ATOM 658 N N . LEU A 1 95 ? -21.005 -2.583 13.350 1.00 52.28 95 LEU A N 1
ATOM 659 C CA . LEU A 1 95 ? -21.093 -3.316 14.621 1.00 52.28 95 LEU A CA 1
ATOM 660 C C . LEU A 1 95 ? -21.069 -2.331 15.791 1.00 52.28 95 LEU A C 1
ATOM 662 O O . LEU A 1 95 ? -21.721 -2.643 16.809 1.00 52.28 95 LEU A O 1
#

pLDDT: mean 79.25, std 8.43, range [52.28, 90.94]

Radius of gyration: 15.06 Å; chains: 1; bounding box: 44×19×42 Å

Foldseek 3Di:
DLLLLLLCQVPPDPVRSVVVVCVLPPLQCQLQPVHDDLVPDDPVSNVVNCLRLNNLVCLCPVCVVVVNDNSVVSVVSNVVCSVVSNVNNVVRVVD

Secondary structure (DSSP, 8-state):
-HHHHHHHHHSSSHHHHHHHHHHHHHHHHHHHTSSPPGGGS-HHHHHHHHHSHHHHHHHHHHHHHTTS---HHHHHHHHHHHHHHHHHHHHHHT-